Protein AF-A0A0V0GT18-F1 (afdb_monomer_lite)

pLDDT: mean 72.13, std 13.85, range [41.78, 90.25]

Sequence (151 aa):
MDDEFSKLLERISRPFCPELRQVYLNALLGLNSSRSKTTMNAKYMLDFVSTLQDDLRLRCDNRIRWLQRGLSYLCRFLRDIESYPVSHRQLISLRLNMEDLAIGSANVIFSSGEEMYKTTEIDHELFHLQLKFNYVKVEVDLIRLQNIQGT

Foldseek 3Di:
DDPVVVVVCVLLVPLDDPVLSVLVVVQVVVVVVDVDPAFGQLVSLLVLLVVLLVLCVVQPVPPQVVLNVLSVVSNVCSVCVVVFPDDPVLSRVLSVLSVVLSSLSSNLSRVVRPDDDCPPVSVVSSVVSVVSSVVSVVSSVVSVVCVVVVD

Secondary structure (DSSP, 8-state):
--HHHHHHHHHHSSS--HHHHHHHHHHHHHHHTS-S-----HHHHHHHHHHHHHHHHHH-SSTTHHHHHHHHHHHHHHHHGGGS---HHHHHHHHHHHHHHHHHHHHHHHHHHH-SS-HHHHHHHHHHHHHHHHHHHHHHHHHHHHHHH--

Radius of gyration: 16.0 Å; chains: 1; bounding box: 48×31×39 Å

Organism: Solanum chacoense (NCBI:txid4108)

Structure (mmCIF, N/CA/C/O backbone):
data_AF-A0A0V0GT18-F1
#
_entry.id   AF-A0A0V0GT18-F1
#
loop_
_atom_site.group_PDB
_atom_site.id
_atom_site.type_symbol
_atom_site.label_atom_id
_atom_site.label_alt_id
_atom_site.label_comp_id
_atom_site.label_asym_id
_atom_site.label_entity_id
_atom_site.label_seq_id
_atom_site.pdbx_PDB_ins_code
_atom_site.Cartn_x
_atom_site.Cartn_y
_atom_site.Cartn_z
_atom_site.occupancy
_atom_site.B_iso_or_equiv
_atom_site.auth_seq_id
_atom_site.auth_comp_id
_atom_site.auth_asym_id
_atom_site.auth_atom_id
_atom_site.pdbx_PDB_model_num
ATOM 1 N N . MET A 1 1 ? 26.956 13.486 9.936 1.00 48.66 1 MET A N 1
ATOM 2 C CA . MET A 1 1 ? 25.810 13.014 9.136 1.00 48.66 1 MET A CA 1
ATOM 3 C C . MET A 1 1 ? 25.331 11.753 9.833 1.00 48.66 1 MET A C 1
ATOM 5 O O . MET A 1 1 ? 26.167 10.882 10.038 1.00 48.66 1 MET A O 1
ATOM 9 N N . ASP A 1 2 ? 24.096 11.730 10.339 1.00 58.25 2 ASP A N 1
ATOM 10 C CA . ASP A 1 2 ? 23.587 10.622 11.164 1.00 58.25 2 ASP A CA 1
ATOM 11 C C . ASP A 1 2 ? 23.651 9.290 10.405 1.00 58.25 2 ASP A C 1
ATOM 13 O O . ASP A 1 2 ? 23.239 9.215 9.249 1.00 58.25 2 ASP A O 1
ATOM 17 N N . ASP A 1 3 ? 24.134 8.235 11.063 1.00 62.78 3 ASP A N 1
ATOM 18 C CA . ASP A 1 3 ? 24.190 6.861 10.532 1.00 62.78 3 ASP A CA 1
ATOM 19 C C . ASP A 1 3 ? 22.811 6.382 10.020 1.00 62.78 3 ASP A C 1
ATOM 21 O O . ASP A 1 3 ? 22.699 5.667 9.025 1.00 62.78 3 ASP A O 1
ATOM 25 N N . GLU A 1 4 ? 21.736 6.865 10.647 1.00 51.53 4 GLU A N 1
ATOM 26 C CA . GLU A 1 4 ? 20.346 6.603 10.264 1.00 51.53 4 GLU A CA 1
ATOM 27 C C . GLU A 1 4 ? 19.955 7.309 8.950 1.00 51.53 4 GLU A C 1
ATOM 29 O O . GLU A 1 4 ? 19.273 6.722 8.111 1.00 51.53 4 GLU A O 1
ATOM 34 N N . PHE A 1 5 ? 20.462 8.524 8.711 1.00 50.91 5 PHE A N 1
ATOM 35 C CA . PHE A 1 5 ? 20.264 9.260 7.459 1.00 50.91 5 PHE A CA 1
ATOM 36 C C . PHE A 1 5 ? 21.068 8.647 6.308 1.00 50.91 5 PHE A C 1
ATOM 38 O O . PHE A 1 5 ? 20.575 8.567 5.188 1.00 50.91 5 PHE A O 1
ATOM 45 N N . SER A 1 6 ? 22.272 8.142 6.580 1.00 54.84 6 SER A N 1
ATOM 46 C CA . SER A 1 6 ? 23.072 7.413 5.590 1.00 54.84 6 SER A CA 1
ATOM 47 C C . SER A 1 6 ? 22.402 6.101 5.170 1.00 54.84 6 SER A C 1
ATOM 49 O O . SER A 1 6 ? 22.293 5.836 3.977 1.00 54.84 6 SER A O 1
ATOM 51 N N . LYS A 1 7 ? 21.860 5.325 6.119 1.00 58.84 7 LYS A N 1
ATOM 52 C CA . LYS A 1 7 ? 21.078 4.105 5.832 1.00 58.84 7 LYS A CA 1
ATOM 53 C C . LYS A 1 7 ? 19.788 4.400 5.068 1.00 58.84 7 LYS A C 1
ATOM 55 O O . LYS A 1 7 ? 19.394 3.632 4.192 1.00 58.84 7 LYS A O 1
ATOM 60 N N . LEU A 1 8 ? 19.133 5.518 5.383 1.00 55.28 8 LEU A N 1
ATOM 61 C CA . LEU A 1 8 ? 17.969 6.016 4.651 1.00 55.28 8 LEU A CA 1
ATOM 62 C C . LEU A 1 8 ? 18.340 6.361 3.208 1.00 55.28 8 LEU A C 1
ATOM 64 O O . LEU A 1 8 ? 17.685 5.894 2.281 1.00 55.28 8 LEU A O 1
ATOM 68 N N . LEU A 1 9 ? 19.413 7.133 3.021 1.00 55.09 9 LEU A N 1
ATOM 69 C CA . LEU A 1 9 ? 19.940 7.484 1.709 1.00 55.09 9 LEU A CA 1
ATOM 70 C C . LEU A 1 9 ? 20.311 6.232 0.917 1.00 55.09 9 LEU A C 1
ATOM 72 O O . LEU A 1 9 ? 19.944 6.130 -0.247 1.00 55.09 9 LEU A O 1
ATOM 76 N N . GLU A 1 10 ? 20.957 5.247 1.528 1.00 60.50 10 GLU A N 1
ATOM 77 C CA . GLU A 1 10 ? 21.311 3.983 0.880 1.00 60.50 10 GLU A CA 1
ATOM 78 C C . GLU A 1 10 ? 20.064 3.196 0.430 1.00 60.50 10 GLU A C 1
ATOM 80 O O . GLU A 1 10 ? 20.008 2.727 -0.708 1.00 60.50 10 GLU A O 1
ATOM 85 N N . ARG A 1 11 ? 19.004 3.171 1.256 1.00 54.44 11 ARG A N 1
ATOM 86 C CA . ARG A 1 11 ? 17.689 2.581 0.927 1.00 54.44 11 ARG A CA 1
ATOM 87 C C . ARG A 1 11 ? 16.995 3.233 -0.277 1.00 54.44 11 ARG A C 1
ATOM 89 O O . ARG A 1 11 ? 16.212 2.567 -0.947 1.00 54.44 11 ARG A O 1
ATOM 96 N N . ILE A 1 12 ? 17.259 4.512 -0.554 1.00 52.47 12 ILE A N 1
ATOM 97 C CA . ILE A 1 12 ? 16.552 5.312 -1.580 1.00 52.47 12 ILE A CA 1
ATOM 98 C C . ILE A 1 12 ? 17.439 5.732 -2.757 1.00 52.47 12 ILE A C 1
ATOM 100 O O . ILE A 1 12 ? 16.958 6.325 -3.725 1.00 52.47 12 ILE A O 1
ATOM 104 N N . SER A 1 13 ? 18.73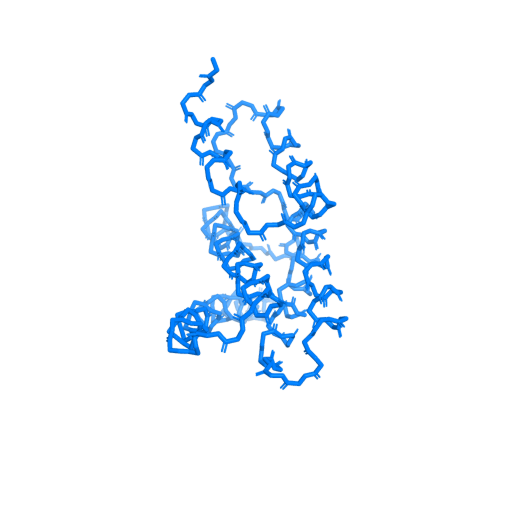8 5.442 -2.688 1.00 54.75 13 SER A N 1
ATOM 105 C CA . SER A 1 13 ? 19.729 5.868 -3.683 1.00 54.75 13 SER A CA 1
ATOM 106 C C . SER A 1 13 ? 19.630 5.112 -5.003 1.00 54.75 13 SER A C 1
ATOM 108 O O . SER A 1 13 ? 20.275 5.512 -5.973 1.00 54.75 13 SER A O 1
ATOM 110 N N . ARG A 1 14 ? 18.830 4.045 -5.077 1.00 53.91 14 ARG A N 1
ATOM 111 C CA . ARG A 1 14 ? 18.700 3.214 -6.281 1.00 53.91 14 ARG A CA 1
ATOM 112 C C . ARG A 1 14 ? 17.287 3.003 -6.845 1.00 53.91 14 ARG A C 1
ATOM 114 O O . ARG A 1 14 ? 17.232 2.779 -8.043 1.00 53.91 14 ARG A O 1
ATOM 121 N N . PRO A 1 15 ? 16.164 3.131 -6.113 1.00 50.59 15 PRO A N 1
ATOM 122 C CA . PRO A 1 15 ? 14.875 2.736 -6.677 1.00 50.59 15 PRO A CA 1
ATOM 123 C C . PRO A 1 15 ? 13.973 3.890 -7.124 1.00 50.59 15 PRO A C 1
ATOM 125 O O . PRO A 1 15 ? 12.799 3.648 -7.318 1.00 50.59 15 PRO A O 1
ATOM 128 N N . PHE A 1 16 ? 14.442 5.132 -7.266 1.00 54.34 16 PHE A N 1
ATOM 129 C CA . PHE A 1 16 ? 13.555 6.254 -7.608 1.00 54.34 16 PHE A CA 1
ATOM 130 C C . PHE A 1 16 ? 14.167 7.172 -8.666 1.00 54.34 16 PHE A C 1
ATOM 132 O O . PHE A 1 16 ? 15.342 7.537 -8.545 1.00 54.34 16 PHE A O 1
ATOM 139 N N . CYS A 1 17 ? 13.355 7.624 -9.633 1.00 57.56 17 CYS A N 1
ATOM 140 C CA . CYS A 1 17 ? 13.702 8.801 -10.434 1.00 57.56 17 CYS A CA 1
ATOM 141 C C . CYS A 1 17 ? 13.805 10.039 -9.520 1.00 57.56 17 CYS A C 1
ATOM 143 O O . CYS A 1 17 ? 13.211 10.032 -8.437 1.00 57.56 17 CYS A O 1
ATOM 145 N N . PRO A 1 18 ? 14.560 11.085 -9.896 1.00 60.47 18 PRO A N 1
ATOM 146 C CA . PRO A 1 18 ? 14.813 12.237 -9.029 1.00 60.47 18 PRO A CA 1
ATOM 147 C C . PRO A 1 18 ? 13.542 12.845 -8.420 1.00 60.47 18 PRO A C 1
ATOM 149 O O . PRO A 1 18 ? 13.537 13.201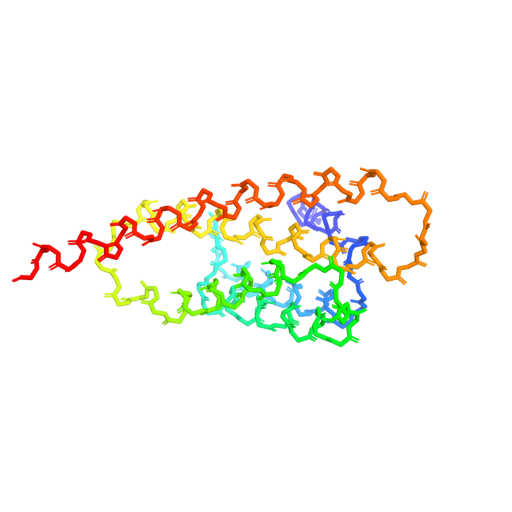 -7.245 1.00 60.47 18 PRO A O 1
ATOM 152 N N . GLU A 1 19 ? 12.445 12.877 -9.177 1.00 59.94 19 GLU A N 1
ATOM 153 C CA . GLU A 1 19 ? 11.149 13.408 -8.757 1.00 59.94 19 GLU A CA 1
ATOM 154 C C . GLU A 1 19 ? 10.494 12.535 -7.678 1.00 59.94 19 GLU A C 1
ATOM 156 O O . GLU A 1 19 ? 10.119 13.052 -6.626 1.00 59.94 19 GLU A O 1
ATOM 161 N N . LEU A 1 20 ? 10.419 11.209 -7.864 1.00 58.62 20 LEU A N 1
ATOM 162 C CA . LEU A 1 20 ? 9.895 10.309 -6.826 1.00 58.62 20 LEU A CA 1
ATOM 163 C C . LEU A 1 20 ? 10.836 10.177 -5.637 1.00 58.62 20 LEU A C 1
ATOM 165 O O . LEU A 1 20 ? 10.370 10.035 -4.508 1.00 58.62 20 LEU A O 1
ATOM 169 N N . ARG A 1 21 ? 12.149 10.273 -5.863 1.00 64.56 21 ARG A N 1
ATOM 170 C CA . ARG A 1 21 ? 13.133 10.320 -4.784 1.00 64.56 21 ARG A CA 1
ATOM 171 C C . ARG A 1 21 ? 12.870 11.542 -3.929 1.00 64.56 21 ARG A C 1
ATOM 173 O O . ARG A 1 21 ? 12.914 11.427 -2.714 1.00 64.56 21 ARG A O 1
ATOM 180 N N . GLN A 1 22 ? 12.568 12.680 -4.552 1.00 63.16 22 GLN A 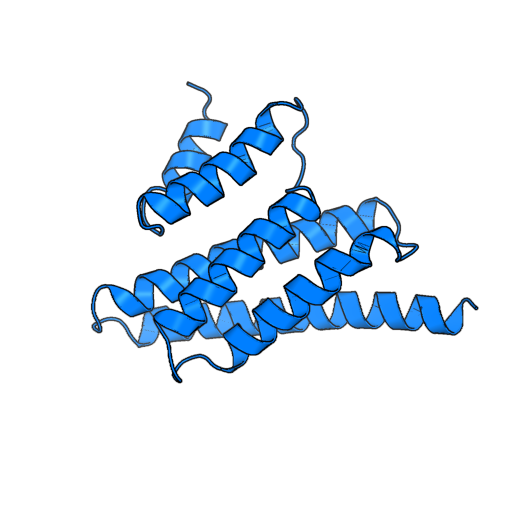N 1
ATOM 181 C CA . GLN A 1 22 ? 12.236 13.910 -3.852 1.00 63.16 22 GLN A CA 1
ATOM 182 C C . GLN A 1 22 ? 10.891 13.805 -3.128 1.00 63.16 22 GLN A C 1
ATOM 184 O O . GLN A 1 22 ? 10.805 14.240 -1.988 1.00 63.16 22 GLN A O 1
ATOM 189 N N . VAL A 1 23 ? 9.863 13.186 -3.721 1.00 62.31 23 VAL A N 1
ATOM 190 C CA . VAL A 1 23 ? 8.572 12.939 -3.046 1.00 62.31 23 VAL A CA 1
ATOM 191 C C . VAL A 1 23 ? 8.754 12.025 -1.832 1.00 62.31 23 VAL A C 1
ATOM 193 O O . VAL A 1 23 ? 8.271 12.341 -0.747 1.00 62.31 23 VAL A O 1
ATOM 196 N N . TYR A 1 24 ? 9.513 10.940 -1.980 1.00 61.81 24 TYR A N 1
ATOM 197 C CA . TYR A 1 24 ? 9.814 10.008 -0.898 1.00 61.81 24 TYR A CA 1
ATOM 198 C C . TYR A 1 24 ? 10.709 10.645 0.177 1.00 61.81 24 TYR A C 1
ATOM 200 O O . TYR A 1 24 ? 10.430 10.521 1.367 1.00 61.81 24 TYR A O 1
ATOM 208 N N . LEU A 1 25 ? 11.731 11.411 -0.220 1.00 64.31 25 LEU A N 1
ATOM 209 C CA . LEU A 1 25 ? 12.553 12.222 0.685 1.00 64.31 25 LEU A CA 1
ATOM 210 C C . LEU A 1 25 ? 11.716 13.256 1.426 1.00 64.31 25 LEU A C 1
ATOM 212 O O . LEU A 1 25 ? 11.921 13.429 2.616 1.00 64.31 25 LEU A O 1
ATOM 216 N N . ASN A 1 26 ? 10.774 13.928 0.771 1.00 63.38 26 ASN A N 1
ATOM 217 C CA . ASN A 1 26 ? 9.903 14.909 1.412 1.00 63.38 26 ASN A CA 1
ATOM 218 C C . ASN A 1 26 ? 8.946 14.232 2.405 1.00 63.38 26 ASN A C 1
ATOM 220 O O . ASN A 1 26 ? 8.768 14.735 3.514 1.00 63.38 26 ASN A O 1
ATOM 224 N N . ALA A 1 27 ? 8.394 13.067 2.048 1.00 57.94 27 ALA A N 1
ATOM 225 C CA . ALA A 1 27 ? 7.573 12.252 2.941 1.00 57.94 27 ALA A CA 1
ATOM 226 C C . ALA A 1 27 ? 8.370 11.762 4.166 1.00 57.94 27 ALA A C 1
ATOM 228 O O . ALA A 1 27 ? 7.841 11.765 5.275 1.00 57.94 27 ALA A O 1
ATOM 229 N N . LEU A 1 28 ? 9.651 11.414 3.991 1.00 53.84 28 LEU A N 1
ATOM 230 C CA . LEU A 1 28 ? 10.564 10.994 5.062 1.00 53.84 28 LEU A CA 1
ATOM 231 C C . LEU A 1 28 ? 11.116 12.153 5.906 1.00 53.84 28 LEU A C 1
ATOM 233 O O . LEU A 1 28 ? 11.212 12.050 7.124 1.00 53.84 28 LEU A O 1
ATOM 237 N N . LEU A 1 29 ? 11.484 13.278 5.295 1.00 55.19 29 LEU A N 1
ATOM 238 C CA . LEU A 1 29 ? 11.995 14.466 5.987 1.00 55.19 29 LEU A CA 1
ATOM 239 C C . LEU A 1 29 ? 10.889 15.156 6.791 1.00 55.19 29 LEU A C 1
ATOM 241 O O . LEU A 1 29 ? 11.162 15.688 7.867 1.00 55.19 29 LEU A O 1
ATOM 245 N N . GLY A 1 30 ? 9.634 15.060 6.335 1.00 50.44 30 GLY A N 1
ATOM 246 C CA . GLY A 1 30 ? 8.461 15.399 7.138 1.00 50.44 30 GLY A CA 1
ATOM 247 C C . GLY A 1 30 ? 8.401 14.633 8.469 1.00 50.44 30 GLY A C 1
ATOM 248 O O . GLY A 1 30 ? 7.925 15.191 9.458 1.00 50.44 30 GLY A O 1
ATOM 249 N N . LEU A 1 31 ? 8.950 13.409 8.533 1.00 47.03 31 LEU A N 1
ATOM 250 C CA . LEU A 1 31 ? 9.022 12.578 9.747 1.00 47.03 31 LEU A CA 1
ATOM 251 C C . LEU A 1 31 ? 10.148 12.999 10.697 1.00 47.03 31 LEU A C 1
ATOM 253 O O . LEU A 1 31 ? 9.933 13.039 11.907 1.00 47.03 31 LEU A O 1
ATOM 257 N N . ASN A 1 32 ? 11.312 13.391 10.168 1.00 41.78 32 ASN A N 1
ATOM 258 C CA . ASN A 1 32 ? 12.491 13.751 10.973 1.00 41.78 32 ASN A CA 1
ATOM 259 C C . ASN A 1 32 ? 12.381 15.104 11.704 1.00 41.78 32 ASN A C 1
ATOM 261 O O . ASN A 1 32 ? 13.224 15.416 12.545 1.00 41.78 32 ASN A O 1
ATOM 265 N N . SER A 1 33 ? 11.342 15.905 11.436 1.00 42.72 33 SER A N 1
ATOM 266 C CA . SER A 1 33 ? 11.033 17.098 12.245 1.00 42.72 33 SER A CA 1
ATOM 267 C C . SER A 1 33 ? 10.472 16.752 13.633 1.00 42.72 33 SER A C 1
ATOM 269 O O . SER A 1 33 ? 10.563 17.558 14.560 1.00 42.72 33 SER A O 1
ATOM 271 N N . SER A 1 34 ? 9.949 15.533 13.807 1.00 43.12 34 SER A N 1
ATOM 272 C CA . SER A 1 34 ? 9.549 14.991 15.101 1.00 43.12 34 SER A CA 1
ATOM 273 C C . SER A 1 34 ? 10.591 13.962 15.522 1.00 43.12 34 SER A C 1
ATOM 275 O O . SER A 1 34 ? 10.797 12.962 14.850 1.00 43.12 34 SER A O 1
ATOM 277 N N . ARG A 1 35 ? 11.299 14.222 16.618 1.00 45.22 35 ARG A N 1
ATOM 278 C CA . ARG A 1 35 ? 12.464 13.470 17.126 1.00 45.22 35 ARG A CA 1
ATOM 279 C C . ARG A 1 35 ? 12.130 12.064 17.663 1.00 45.22 35 ARG A C 1
ATOM 281 O O . ARG A 1 35 ? 12.701 11.605 18.647 1.00 45.22 35 ARG A O 1
ATOM 288 N N . SER A 1 36 ? 11.154 11.412 17.058 1.00 43.47 36 SER A N 1
ATOM 289 C CA . SER A 1 36 ? 10.597 10.134 17.439 1.00 43.47 36 SER A CA 1
ATOM 290 C C . SER A 1 36 ? 10.870 9.155 16.305 1.00 43.47 36 SER A C 1
ATOM 292 O O . SER A 1 36 ? 10.654 9.447 15.131 1.00 43.47 36 SER A O 1
ATOM 294 N N . LYS A 1 37 ? 11.366 7.978 16.668 1.00 56.72 37 LYS A N 1
ATOM 295 C CA . LYS A 1 37 ? 11.544 6.837 15.777 1.00 56.72 37 LYS A CA 1
ATOM 296 C C . LYS A 1 37 ? 10.147 6.329 15.397 1.00 56.72 37 LYS A C 1
ATOM 298 O O . LYS A 1 37 ? 9.623 5.423 16.036 1.00 56.72 37 LYS A O 1
ATOM 303 N N . THR A 1 38 ? 9.484 6.998 14.457 1.00 52.41 38 THR A N 1
ATOM 304 C CA . THR A 1 38 ? 8.049 6.814 14.194 1.00 52.41 38 THR A CA 1
ATOM 305 C C . THR A 1 38 ? 7.782 6.599 12.719 1.00 52.41 38 THR A C 1
ATOM 307 O O . THR A 1 38 ? 8.162 7.407 11.880 1.00 52.41 38 THR A O 1
ATOM 310 N N . THR A 1 39 ? 7.097 5.494 12.453 1.00 55.81 39 THR A N 1
ATOM 311 C CA . THR A 1 39 ? 6.395 5.153 11.217 1.00 55.81 39 THR A CA 1
ATOM 312 C C . THR A 1 39 ? 5.821 6.347 10.477 1.00 55.81 39 THR A C 1
ATOM 314 O O . THR A 1 39 ? 5.290 7.273 11.100 1.00 55.81 39 THR A O 1
ATOM 317 N N . MET A 1 40 ? 5.830 6.272 9.145 1.00 65.88 40 MET A N 1
ATOM 318 C CA . MET A 1 40 ? 5.250 7.314 8.305 1.00 65.88 40 MET A CA 1
ATOM 319 C C . MET A 1 40 ? 3.791 7.614 8.705 1.00 65.88 40 MET A C 1
ATOM 321 O O . MET A 1 40 ? 2.969 6.709 8.890 1.00 65.88 40 MET A O 1
ATOM 325 N N . ASN A 1 41 ? 3.459 8.900 8.880 1.00 75.25 41 ASN A N 1
ATOM 326 C CA . ASN A 1 41 ? 2.085 9.327 9.157 1.00 75.25 41 ASN A CA 1
ATOM 327 C C . ASN A 1 41 ? 1.162 8.854 8.019 1.00 75.25 41 ASN A C 1
ATOM 329 O O . ASN A 1 41 ? 1.550 8.887 6.853 1.00 75.25 41 ASN A O 1
ATOM 333 N N . ALA A 1 42 ? -0.068 8.456 8.351 1.00 75.06 42 ALA A N 1
ATOM 334 C CA . ALA A 1 42 ? -1.041 7.954 7.384 1.00 75.06 42 ALA A CA 1
ATOM 335 C C . ALA A 1 42 ? -1.275 8.892 6.188 1.00 75.06 42 ALA A C 1
ATOM 337 O O . ALA A 1 42 ? -1.414 8.408 5.069 1.00 75.06 42 ALA A O 1
ATOM 338 N N . LYS A 1 43 ? -1.262 10.213 6.403 1.00 79.69 43 LYS A N 1
ATOM 339 C CA . LYS A 1 43 ? -1.395 11.213 5.338 1.00 79.69 43 LYS A CA 1
ATOM 340 C C . LYS A 1 43 ? -0.221 11.164 4.358 1.00 79.69 43 LYS A C 1
ATOM 342 O O . LYS A 1 43 ? -0.437 11.049 3.160 1.00 79.69 43 LYS A O 1
ATOM 347 N N . TYR A 1 44 ? 1.013 11.172 4.861 1.00 76.62 44 TYR A N 1
ATOM 348 C CA . TYR A 1 44 ? 2.201 11.076 4.004 1.00 76.62 44 TYR A CA 1
ATOM 349 C C . TYR A 1 44 ? 2.295 9.716 3.307 1.00 76.62 44 TYR A C 1
ATOM 351 O O . TYR A 1 44 ? 2.664 9.647 2.137 1.00 76.62 44 TYR A O 1
ATOM 359 N N . MET A 1 45 ? 1.892 8.644 3.993 1.00 81.50 45 MET A N 1
ATOM 360 C CA . MET A 1 45 ? 1.798 7.317 3.390 1.00 81.50 45 MET A CA 1
ATOM 361 C C . MET A 1 45 ? 0.774 7.292 2.256 1.00 81.50 45 MET A C 1
ATOM 363 O O . MET A 1 45 ? 1.026 6.713 1.204 1.00 81.50 45 MET A O 1
ATOM 367 N N . LEU A 1 46 ? -0.382 7.930 2.452 1.00 85.56 46 LEU A N 1
ATOM 368 C CA . LEU A 1 46 ? -1.409 8.044 1.426 1.00 85.56 46 LEU A CA 1
ATOM 369 C C . LEU A 1 46 ? -0.881 8.793 0.201 1.00 85.56 46 LEU A C 1
ATOM 371 O O . LEU A 1 46 ? -1.093 8.324 -0.918 1.00 85.56 46 LEU A O 1
ATOM 375 N N . ASP A 1 47 ? -0.191 9.915 0.401 1.00 81.88 47 ASP A N 1
ATOM 376 C CA . ASP A 1 47 ? 0.397 10.701 -0.688 1.00 81.88 47 ASP A CA 1
ATOM 377 C C . ASP A 1 47 ? 1.435 9.872 -1.465 1.00 81.88 47 ASP A C 1
ATOM 379 O O . ASP A 1 47 ? 1.412 9.824 -2.700 1.00 81.88 47 ASP A O 1
ATOM 383 N N . PHE A 1 48 ? 2.290 9.131 -0.751 1.00 81.19 48 PHE A N 1
ATOM 384 C CA . PHE A 1 48 ? 3.287 8.249 -1.356 1.00 81.19 48 PHE A CA 1
ATOM 385 C C . PHE A 1 48 ? 2.649 7.110 -2.165 1.00 81.19 48 PHE A C 1
ATOM 387 O O . PHE A 1 48 ? 2.957 6.940 -3.344 1.00 81.19 48 PHE A O 1
ATOM 394 N N . VAL A 1 49 ? 1.714 6.359 -1.574 1.00 85.25 49 VAL A N 1
ATOM 395 C CA . VAL A 1 49 ? 1.045 5.229 -2.244 1.00 85.25 49 VAL A CA 1
ATOM 396 C C . VAL A 1 49 ? 0.204 5.705 -3.434 1.00 85.25 49 VAL A C 1
ATOM 398 O O . VAL A 1 49 ? 0.157 5.019 -4.455 1.00 85.25 49 VAL A O 1
ATOM 401 N N . SER A 1 50 ? -0.412 6.889 -3.346 1.00 85.44 50 SER A N 1
ATOM 402 C CA . SER A 1 50 ? -1.156 7.482 -4.469 1.00 85.44 50 SER A CA 1
ATOM 403 C C . SER A 1 50 ? -0.221 7.824 -5.632 1.00 85.44 50 SER A C 1
ATOM 405 O O . SER A 1 50 ? -0.518 7.486 -6.774 1.00 85.44 50 SER A O 1
ATOM 407 N N . THR A 1 51 ? 0.953 8.388 -5.337 1.00 82.81 51 THR A N 1
ATOM 408 C CA . THR A 1 51 ? 1.978 8.673 -6.354 1.00 82.81 51 THR A CA 1
ATOM 409 C C . THR A 1 51 ? 2.458 7.387 -7.034 1.00 82.81 51 THR A C 1
ATOM 411 O O . THR A 1 51 ? 2.531 7.323 -8.258 1.00 82.81 51 THR A O 1
ATOM 414 N N . LEU A 1 52 ? 2.710 6.321 -6.262 1.00 82.56 52 LEU A N 1
ATOM 415 C CA . LEU A 1 52 ? 3.078 5.011 -6.818 1.00 82.56 52 LEU A CA 1
ATOM 416 C C . LEU A 1 52 ? 1.985 4.419 -7.709 1.00 82.56 52 LEU A C 1
ATOM 418 O O . LEU A 1 52 ? 2.286 3.764 -8.706 1.00 82.56 52 LEU A O 1
ATOM 422 N N . GLN A 1 53 ? 0.715 4.619 -7.349 1.00 84.44 53 GLN A N 1
ATOM 423 C CA . GLN A 1 53 ? -0.408 4.158 -8.156 1.00 84.44 53 GLN A CA 1
ATOM 424 C C . GLN A 1 53 ? -0.430 4.848 -9.525 1.00 84.44 53 GLN A C 1
ATOM 426 O O . GLN A 1 53 ? -0.652 4.171 -10.533 1.00 84.44 53 GLN A O 1
ATOM 431 N N . ASP A 1 54 ? -0.206 6.159 -9.566 1.00 82.12 54 ASP A N 1
ATOM 432 C CA . ASP A 1 54 ? -0.174 6.920 -10.814 1.00 82.12 54 ASP A CA 1
ATOM 433 C C . ASP A 1 54 ? 1.035 6.527 -11.677 1.00 82.12 54 ASP A C 1
ATOM 435 O O . ASP A 1 54 ? 0.878 6.257 -12.869 1.00 82.12 54 ASP A O 1
ATOM 439 N N . ASP A 1 55 ? 2.205 6.336 -11.067 1.00 75.62 55 ASP A N 1
ATOM 440 C CA . ASP A 1 55 ? 3.404 5.843 -11.754 1.00 75.62 55 ASP A CA 1
ATOM 441 C C . ASP A 1 55 ? 3.209 4.443 -12.352 1.00 75.62 55 ASP A C 1
ATOM 443 O O . ASP A 1 55 ? 3.548 4.191 -13.513 1.00 75.62 55 ASP A O 1
ATOM 447 N N . LEU A 1 56 ? 2.612 3.524 -11.588 1.00 77.81 56 LEU A N 1
ATOM 448 C CA . LEU A 1 56 ? 2.319 2.167 -12.047 1.00 77.81 56 LEU A CA 1
ATOM 449 C C . LEU A 1 56 ? 1.290 2.155 -13.188 1.00 77.81 56 LEU A C 1
ATOM 451 O O . LEU A 1 56 ? 1.378 1.301 -14.071 1.00 77.81 56 LEU A O 1
ATOM 455 N N . ARG A 1 57 ? 0.320 3.080 -13.191 1.00 77.12 57 ARG A N 1
ATOM 456 C CA . ARG A 1 57 ? -0.636 3.245 -14.302 1.00 77.12 57 ARG A CA 1
ATOM 457 C C . ARG A 1 57 ? 0.051 3.714 -15.579 1.00 77.12 57 ARG A C 1
ATOM 459 O O . ARG A 1 57 ? -0.265 3.201 -16.643 1.00 77.12 57 ARG A O 1
ATOM 466 N N . LEU A 1 58 ? 0.985 4.658 -15.472 1.00 72.38 58 LEU A N 1
ATOM 467 C CA . LEU A 1 58 ? 1.681 5.227 -16.627 1.00 72.38 58 LEU A CA 1
ATOM 468 C C . LEU A 1 58 ? 2.730 4.275 -17.220 1.00 72.38 58 LEU A C 1
ATOM 470 O O . LEU A 1 58 ? 2.922 4.253 -18.432 1.00 72.38 58 LEU A O 1
ATOM 474 N N . ARG A 1 59 ? 3.422 3.496 -16.376 1.00 66.88 59 ARG A N 1
ATOM 475 C CA . ARG A 1 59 ? 4.592 2.693 -16.784 1.00 66.88 59 ARG A CA 1
ATOM 476 C C . ARG A 1 59 ? 4.293 1.214 -17.042 1.00 66.88 59 ARG A C 1
ATOM 478 O O . ARG A 1 59 ? 5.021 0.565 -17.788 1.00 66.88 59 ARG A O 1
ATOM 485 N N . CYS A 1 60 ? 3.263 0.647 -16.412 1.00 63.56 60 CYS A N 1
ATOM 486 C CA . CYS A 1 60 ? 3.040 -0.802 -16.358 1.00 63.56 60 CYS A CA 1
ATOM 487 C C . CYS A 1 60 ? 1.599 -1.166 -16.719 1.00 63.56 60 CYS A C 1
ATOM 489 O O . CYS A 1 60 ? 0.821 -1.607 -15.874 1.00 63.56 60 CYS A O 1
ATOM 491 N N . ASP A 1 61 ? 1.255 -1.029 -17.999 1.00 55.25 61 ASP A N 1
ATOM 492 C CA . ASP A 1 61 ? -0.147 -1.046 -18.430 1.00 55.25 61 ASP A CA 1
ATOM 493 C C . ASP A 1 61 ? -0.870 -2.392 -18.196 1.00 55.25 61 ASP A C 1
ATOM 495 O O . ASP A 1 61 ? -2.087 -2.426 -18.080 1.00 55.25 61 ASP A O 1
ATOM 499 N N . ASN A 1 62 ? -0.166 -3.528 -18.047 1.00 59.22 62 ASN A N 1
ATOM 500 C CA . ASN A 1 62 ? -0.843 -4.821 -17.822 1.00 59.22 62 ASN A CA 1
ATOM 501 C C . ASN A 1 62 ? -0.074 -5.913 -17.062 1.00 59.22 62 ASN A C 1
ATOM 503 O O . ASN A 1 62 ? -0.675 -6.931 -16.717 1.00 59.22 62 ASN A O 1
ATOM 507 N N . ARG A 1 63 ? 1.224 -5.747 -16.776 1.00 62.81 63 ARG A N 1
ATOM 508 C CA . ARG A 1 63 ? 2.040 -6.853 -16.233 1.00 62.81 63 ARG A CA 1
ATOM 509 C C . ARG A 1 63 ? 1.741 -7.167 -14.764 1.00 62.81 63 ARG A C 1
ATOM 511 O O . ARG A 1 63 ? 1.905 -8.303 -14.341 1.00 62.81 63 ARG A O 1
ATOM 518 N N . ILE A 1 64 ? 1.269 -6.182 -13.992 1.00 75.12 64 ILE A N 1
ATOM 519 C CA . ILE A 1 64 ? 1.156 -6.294 -12.529 1.00 75.12 64 ILE A CA 1
ATOM 520 C C . ILE A 1 64 ? -0.194 -5.749 -12.029 1.00 75.12 64 ILE A C 1
ATOM 522 O O . ILE A 1 64 ? -0.281 -4.929 -11.116 1.00 75.12 64 ILE A O 1
ATOM 526 N N . ARG A 1 65 ? -1.297 -6.213 -12.637 1.00 80.62 65 ARG A N 1
ATOM 527 C CA . ARG A 1 65 ? -2.671 -5.784 -12.286 1.00 80.62 65 ARG A CA 1
ATOM 528 C C . ARG A 1 65 ? -3.013 -5.969 -10.807 1.00 80.62 65 ARG A C 1
ATOM 530 O O . ARG A 1 65 ? -3.786 -5.194 -10.244 1.00 80.62 65 ARG A O 1
ATOM 537 N N . TRP A 1 66 ? -2.475 -7.011 -10.176 1.00 84.62 66 TRP A N 1
ATOM 538 C CA . TRP A 1 66 ? -2.717 -7.263 -8.758 1.00 84.62 66 TRP A CA 1
ATOM 539 C C . TRP A 1 66 ? -2.102 -6.162 -7.883 1.00 84.62 66 TRP A C 1
ATOM 541 O O . TRP A 1 66 ? -2.740 -5.750 -6.918 1.00 84.62 66 TRP A O 1
ATOM 551 N N . LEU A 1 67 ? -0.939 -5.621 -8.264 1.00 84.94 67 LEU A N 1
ATOM 552 C CA . LEU A 1 67 ? -0.271 -4.542 -7.540 1.00 84.94 67 LEU A CA 1
ATOM 553 C C . LEU A 1 67 ? -1.044 -3.230 -7.677 1.00 84.94 67 LEU A C 1
ATOM 555 O O . LEU A 1 67 ? -1.267 -2.555 -6.680 1.00 84.94 67 LEU A O 1
ATOM 559 N N . GLN A 1 68 ? -1.571 -2.917 -8.868 1.00 84.88 68 GLN A N 1
ATOM 560 C CA . GLN A 1 68 ? -2.454 -1.754 -9.060 1.00 84.88 68 GLN A CA 1
ATOM 561 C C . GLN A 1 68 ? -3.690 -1.813 -8.153 1.00 84.88 68 GLN A C 1
ATOM 563 O O . GLN A 1 68 ? -4.041 -0.832 -7.491 1.00 84.88 68 GLN A O 1
ATOM 568 N N . ARG A 1 69 ? -4.350 -2.978 -8.101 1.00 86.19 69 ARG A N 1
ATOM 569 C CA . ARG A 1 69 ? -5.487 -3.213 -7.197 1.00 86.19 69 ARG A CA 1
ATOM 570 C C . ARG A 1 69 ? -5.062 -3.110 -5.738 1.00 86.19 69 ARG A C 1
ATOM 572 O O . ARG A 1 69 ? -5.805 -2.559 -4.929 1.00 86.19 69 ARG A O 1
ATOM 579 N N . GLY A 1 70 ? -3.873 -3.614 -5.427 1.00 87.75 70 GLY A N 1
ATOM 580 C CA . GLY A 1 70 ? -3.320 -3.584 -4.090 1.00 87.75 70 GLY A CA 1
ATOM 581 C C . GLY A 1 70 ? -3.064 -2.163 -3.589 1.00 87.75 70 GLY A C 1
ATOM 582 O O . GLY A 1 70 ? -3.604 -1.764 -2.558 1.00 87.75 70 GLY A O 1
ATOM 583 N N . LEU A 1 71 ? -2.338 -1.351 -4.356 1.00 88.25 71 LEU A N 1
ATOM 584 C CA . LEU A 1 71 ? -2.094 0.055 -4.021 1.00 88.25 71 LEU A CA 1
ATOM 585 C C . LEU A 1 71 ? -3.411 0.832 -3.885 1.00 88.25 71 LEU A C 1
ATOM 587 O O . LEU A 1 71 ? -3.587 1.581 -2.930 1.00 88.25 71 LEU A O 1
ATOM 591 N N . SER A 1 72 ? -4.394 0.572 -4.758 1.00 88.81 72 SER A N 1
ATOM 592 C CA . SER A 1 72 ? -5.724 1.184 -4.636 1.00 88.81 72 SER A CA 1
ATOM 593 C C . SER A 1 72 ? -6.431 0.830 -3.325 1.00 88.81 72 SER A C 1
ATOM 595 O O . SER A 1 72 ? -7.131 1.674 -2.761 1.00 88.81 72 SER A O 1
ATOM 597 N N . TYR A 1 73 ? -6.303 -0.415 -2.863 1.00 88.12 73 TYR A N 1
ATOM 598 C CA . TYR A 1 73 ? -6.876 -0.861 -1.595 1.00 88.12 73 TYR A CA 1
ATOM 599 C C . TYR A 1 73 ? -6.181 -0.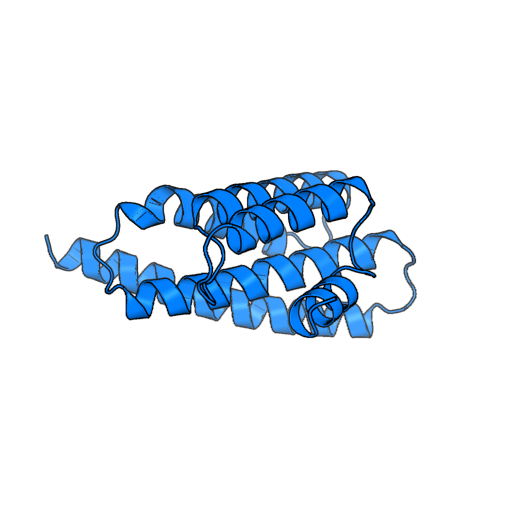175 -0.413 1.00 88.12 73 TYR A C 1
ATOM 601 O O . TYR A 1 73 ? -6.870 0.327 0.476 1.00 88.12 73 TYR A O 1
ATOM 609 N N . LEU A 1 74 ? -4.847 -0.073 -0.446 1.00 87.38 74 LEU A N 1
ATOM 610 C CA . LEU A 1 74 ? -4.070 0.636 0.573 1.00 87.38 74 LEU A CA 1
ATOM 611 C C . LEU A 1 74 ? -4.431 2.122 0.641 1.00 87.38 74 LEU A C 1
ATOM 613 O O . LEU A 1 74 ? -4.713 2.608 1.730 1.00 87.38 74 LEU A O 1
ATOM 617 N N . CYS A 1 75 ? -4.516 2.827 -0.493 1.00 88.56 75 CYS A N 1
ATOM 618 C CA . CYS A 1 75 ? -4.968 4.224 -0.535 1.00 88.56 75 CYS A CA 1
ATOM 619 C C . CYS A 1 75 ? -6.321 4.403 0.158 1.00 88.56 75 CYS A C 1
ATOM 621 O O . CYS A 1 75 ? -6.515 5.332 0.938 1.00 88.56 75 CYS A O 1
ATOM 623 N N . ARG A 1 76 ? -7.273 3.509 -0.126 1.00 88.12 76 ARG A N 1
ATOM 624 C CA . ARG A 1 76 ? -8.616 3.581 0.452 1.00 88.12 76 ARG A CA 1
ATOM 625 C C . ARG A 1 76 ? -8.573 3.366 1.961 1.00 88.12 76 ARG A C 1
ATOM 627 O O . ARG A 1 76 ? -9.151 4.145 2.700 1.00 88.12 76 ARG A O 1
ATOM 634 N N . PHE A 1 77 ? -7.828 2.361 2.414 1.00 85.31 77 PHE A N 1
ATOM 635 C CA . PHE A 1 77 ? -7.658 2.116 3.840 1.00 85.31 77 PHE A CA 1
ATOM 636 C C . PHE A 1 77 ? -6.969 3.280 4.564 1.00 85.31 77 PHE A C 1
ATOM 638 O O . PHE A 1 77 ? -7.435 3.690 5.618 1.00 85.31 77 PHE A O 1
ATOM 645 N N . LEU A 1 78 ? -5.896 3.838 3.998 1.00 86.12 78 LEU A N 1
ATOM 646 C CA . LEU A 1 78 ? -5.151 4.950 4.595 1.00 86.12 78 LEU A CA 1
ATOM 647 C C . LEU A 1 78 ? -5.992 6.227 4.719 1.00 86.12 78 LEU A C 1
ATOM 649 O O . LEU A 1 78 ? -5.788 6.977 5.668 1.00 86.12 78 LEU A O 1
ATOM 653 N N . ARG A 1 79 ? -6.951 6.459 3.811 1.00 86.94 79 ARG A N 1
ATOM 654 C CA . ARG A 1 79 ? -7.934 7.553 3.939 1.00 86.94 79 ARG A CA 1
ATOM 655 C C . ARG A 1 79 ? -8.865 7.358 5.127 1.00 86.94 79 ARG A C 1
ATOM 657 O O . ARG A 1 79 ? -9.179 8.318 5.818 1.00 86.94 79 ARG A O 1
ATOM 664 N N . ASP A 1 80 ? -9.273 6.118 5.359 1.00 84.31 80 ASP A N 1
ATOM 665 C CA . ASP A 1 80 ? -10.273 5.784 6.369 1.00 84.31 80 ASP A CA 1
ATOM 666 C C . ASP A 1 80 ? -9.630 5.439 7.727 1.00 84.31 80 ASP A C 1
ATOM 668 O O . ASP A 1 80 ? -10.338 5.230 8.708 1.00 84.31 80 ASP A O 1
ATOM 672 N N . ILE A 1 81 ? -8.296 5.370 7.821 1.00 81.31 81 ILE A N 1
ATOM 673 C CA . ILE A 1 81 ? -7.597 4.754 8.960 1.00 81.31 81 ILE A CA 1
ATOM 674 C C . ILE A 1 81 ? -7.874 5.435 10.304 1.00 81.31 81 ILE A C 1
ATOM 676 O O . ILE A 1 81 ? -7.920 4.767 11.332 1.00 81.31 81 ILE A O 1
ATOM 680 N N . GLU A 1 82 ? -8.077 6.753 10.295 1.00 77.44 82 GLU A N 1
ATOM 681 C CA . GLU A 1 82 ? -8.382 7.542 11.495 1.00 77.44 82 GLU A CA 1
ATOM 682 C C . GLU A 1 82 ? -9.807 7.300 12.012 1.00 77.44 82 GLU A C 1
ATOM 684 O O . GLU A 1 82 ? -10.096 7.592 13.169 1.00 77.44 82 GLU A O 1
ATOM 689 N N . SER A 1 83 ? -10.685 6.729 11.181 1.00 78.81 83 SER A N 1
ATOM 690 C CA . SER A 1 83 ? -12.057 6.376 11.561 1.00 78.81 83 SER A CA 1
ATOM 691 C C . SER A 1 83 ? -12.174 5.004 12.231 1.00 78.81 83 SER A C 1
ATOM 693 O O . SER A 1 83 ? -13.226 4.684 12.784 1.00 78.81 83 SER A O 1
ATOM 695 N N . TYR A 1 84 ? -11.116 4.185 12.205 1.00 74.81 84 TYR A N 1
ATOM 696 C CA . TYR A 1 84 ? -11.140 2.859 12.816 1.00 74.81 84 TYR A CA 1
ATOM 697 C C . TYR A 1 84 ? -10.701 2.917 14.289 1.00 74.81 84 TYR A C 1
ATOM 699 O O . TYR A 1 84 ? -9.595 3.383 14.575 1.00 74.81 84 TYR A O 1
ATOM 707 N N . PRO A 1 85 ? -11.503 2.393 15.237 1.00 71.94 85 PRO A N 1
ATOM 708 C CA . PRO A 1 85 ? -11.125 2.289 16.643 1.00 71.94 85 PRO A CA 1
ATOM 709 C C . PRO A 1 85 ? -10.132 1.133 16.855 1.00 71.94 85 PRO A C 1
ATOM 711 O O . PRO A 1 85 ? -10.456 0.085 17.405 1.00 71.94 85 PRO A O 1
ATOM 714 N N . VAL A 1 86 ? -8.892 1.320 16.400 1.00 76.94 86 VAL A N 1
ATOM 715 C CA . VAL A 1 86 ? -7.779 0.380 16.600 1.00 76.94 86 VAL A CA 1
ATOM 716 C C . VAL A 1 86 ? -6.864 0.831 17.728 1.00 76.94 86 VAL A C 1
ATOM 718 O O . VAL A 1 86 ? -6.633 2.025 17.927 1.00 76.94 86 VAL A O 1
ATOM 721 N N . SER A 1 87 ? -6.279 -0.124 18.457 1.00 80.25 87 SER A N 1
ATOM 722 C CA . SER A 1 87 ? -5.271 0.225 19.461 1.00 80.25 87 SER A CA 1
ATOM 723 C C . SER A 1 87 ? -4.060 0.892 18.801 1.00 80.25 87 SER A C 1
ATOM 725 O O . SER A 1 87 ? -3.645 0.529 17.697 1.00 80.25 87 SER A O 1
ATOM 727 N N . HIS A 1 88 ? -3.434 1.836 19.508 1.00 76.19 88 HIS A N 1
ATOM 728 C CA . HIS A 1 88 ? -2.264 2.560 19.003 1.00 76.19 88 HIS A CA 1
ATOM 729 C C . HIS A 1 88 ? -1.129 1.616 18.561 1.00 76.19 88 HIS A C 1
ATOM 731 O O . HIS A 1 88 ? -0.473 1.846 17.548 1.00 76.19 88 HIS A O 1
ATOM 737 N N . ARG A 1 89 ? -0.938 0.498 19.277 1.00 79.19 89 ARG A N 1
ATOM 738 C CA . ARG A 1 89 ? 0.071 -0.520 18.950 1.00 79.19 89 ARG A CA 1
ATOM 739 C C . ARG A 1 89 ? -0.241 -1.260 17.646 1.00 79.19 89 ARG A C 1
ATOM 741 O O . ARG A 1 89 ? 0.660 -1.435 16.830 1.00 79.19 89 ARG A O 1
ATOM 748 N N . GLN A 1 90 ? -1.492 -1.682 17.446 1.00 80.88 90 GLN A N 1
ATOM 749 C CA . GLN A 1 90 ? -1.920 -2.323 16.195 1.00 80.88 90 GLN A CA 1
ATOM 750 C C . GLN A 1 90 ? -1.791 -1.355 15.019 1.00 80.88 90 GLN A C 1
ATOM 752 O O . GLN A 1 90 ? -1.287 -1.734 13.967 1.00 80.88 90 GLN A O 1
ATOM 757 N N . LEU A 1 91 ? -2.157 -0.088 15.225 1.00 79.31 91 LEU A N 1
ATOM 758 C CA . LEU A 1 91 ? -2.034 0.958 14.217 1.00 79.31 91 LEU A CA 1
ATOM 759 C C . LEU A 1 91 ? -0.576 1.197 13.793 1.00 79.31 91 LEU A C 1
ATOM 761 O O . LEU A 1 91 ? -0.300 1.306 12.601 1.00 79.31 91 LEU A O 1
ATOM 765 N N . ILE A 1 92 ? 0.364 1.250 14.743 1.00 79.88 92 ILE A N 1
ATOM 766 C CA . ILE A 1 92 ? 1.800 1.377 14.440 1.00 79.88 92 ILE A CA 1
ATOM 767 C C . ILE A 1 92 ? 2.299 0.170 13.639 1.00 79.88 92 ILE A C 1
ATOM 769 O O . ILE A 1 92 ? 2.971 0.358 12.628 1.00 79.88 92 ILE A O 1
ATOM 773 N N . SER A 1 93 ? 1.963 -1.050 14.070 1.00 82.81 93 SER A N 1
ATOM 774 C CA . SER A 1 93 ? 2.383 -2.280 13.383 1.00 82.81 93 SER A CA 1
ATOM 775 C C . SER A 1 93 ? 1.854 -2.332 11.950 1.00 82.81 93 SER A C 1
ATOM 777 O O . SER A 1 93 ? 2.596 -2.620 11.016 1.00 82.81 93 SER A O 1
ATOM 779 N N . LEU A 1 94 ? 0.580 -1.987 11.764 1.00 84.00 94 LEU A N 1
ATOM 780 C CA . LEU A 1 94 ? -0.049 -1.961 10.452 1.00 84.00 94 LEU A CA 1
ATOM 781 C C . LEU A 1 94 ? 0.586 -0.904 9.540 1.00 84.00 94 LEU A C 1
ATOM 783 O O . LEU A 1 94 ? 0.846 -1.176 8.371 1.00 84.00 94 LEU A O 1
ATOM 787 N N . ARG A 1 95 ? 0.902 0.281 10.081 1.00 80.56 95 ARG A N 1
ATOM 788 C CA . ARG A 1 95 ? 1.614 1.335 9.342 1.00 80.56 95 ARG A CA 1
ATOM 789 C C . ARG A 1 95 ? 3.009 0.891 8.904 1.00 80.56 95 ARG A C 1
ATOM 791 O O . ARG A 1 95 ? 3.355 1.152 7.760 1.00 80.56 95 ARG A O 1
ATOM 798 N N . LEU A 1 96 ? 3.762 0.180 9.751 1.00 81.50 96 LEU A N 1
ATOM 799 C CA . LEU A 1 96 ? 5.066 -0.393 9.376 1.00 81.50 96 LEU A CA 1
ATOM 800 C C . LEU A 1 96 ? 4.927 -1.362 8.198 1.00 81.50 96 LEU A C 1
ATOM 802 O O . LEU A 1 96 ? 5.663 -1.264 7.222 1.00 81.50 96 LEU A O 1
ATOM 806 N N . ASN A 1 97 ? 3.950 -2.269 8.265 1.00 84.81 97 ASN A N 1
ATOM 807 C CA . ASN A 1 97 ? 3.723 -3.247 7.201 1.00 84.81 97 ASN A CA 1
ATOM 808 C C . ASN A 1 97 ? 3.314 -2.574 5.880 1.00 84.81 97 ASN A C 1
ATOM 810 O O . ASN A 1 97 ? 3.736 -2.999 4.804 1.00 84.81 97 ASN A O 1
ATOM 814 N N . MET A 1 98 ? 2.507 -1.512 5.952 1.00 84.06 98 MET A N 1
ATOM 815 C CA . MET A 1 98 ? 2.116 -0.711 4.787 1.00 84.06 98 MET A CA 1
ATOM 816 C C . MET A 1 98 ? 3.284 0.082 4.204 1.00 84.06 98 MET A C 1
ATOM 818 O O . MET A 1 98 ? 3.389 0.182 2.985 1.00 84.06 98 MET A O 1
ATOM 822 N N . GLU A 1 99 ? 4.162 0.606 5.057 1.00 81.44 99 GLU A N 1
ATOM 823 C CA . GLU A 1 99 ? 5.384 1.302 4.652 1.00 81.44 99 GLU A CA 1
ATOM 824 C C . GLU A 1 99 ? 6.300 0.369 3.864 1.00 81.44 99 GLU A C 1
ATOM 826 O O . GLU A 1 99 ? 6.651 0.655 2.720 1.00 81.44 99 GLU A O 1
ATOM 831 N N . ASP A 1 100 ? 6.595 -0.801 4.429 1.00 82.38 100 ASP A N 1
ATOM 832 C CA . ASP A 1 100 ? 7.400 -1.832 3.777 1.00 82.38 100 ASP A CA 1
ATOM 833 C C . ASP A 1 100 ? 6.793 -2.278 2.437 1.00 82.38 100 ASP A C 1
ATOM 835 O O . ASP A 1 100 ? 7.521 -2.493 1.463 1.00 82.38 100 ASP A O 1
ATOM 839 N N . LEU A 1 101 ? 5.462 -2.400 2.366 1.00 85.56 101 LEU A N 1
ATOM 840 C CA . LEU A 1 101 ? 4.750 -2.701 1.123 1.00 85.56 101 LEU A CA 1
ATOM 841 C C . LEU A 1 101 ? 4.904 -1.594 0.084 1.00 85.56 101 LEU A C 1
ATOM 843 O O . LEU A 1 101 ? 5.171 -1.895 -1.079 1.00 85.56 101 LEU A O 1
ATOM 847 N N . ALA A 1 102 ? 4.731 -0.332 0.474 1.00 82.94 102 ALA A N 1
ATOM 848 C CA . ALA A 1 102 ? 4.838 0.803 -0.434 1.00 82.94 102 ALA A CA 1
ATOM 849 C C . ALA A 1 102 ? 6.265 0.925 -0.992 1.00 82.94 102 ALA A C 1
ATOM 851 O O . ALA A 1 102 ? 6.447 1.069 -2.200 1.00 82.94 102 ALA A O 1
ATOM 852 N N . ILE A 1 103 ? 7.276 0.762 -0.134 1.00 78.81 103 ILE A N 1
ATOM 853 C CA . ILE A 1 103 ? 8.691 0.762 -0.527 1.00 78.81 103 ILE A CA 1
ATOM 854 C C . ILE A 1 103 ? 8.982 -0.370 -1.514 1.00 78.81 103 ILE A C 1
ATOM 856 O O . ILE A 1 103 ? 9.540 -0.131 -2.584 1.00 78.81 103 ILE A O 1
ATOM 860 N N . GLY A 1 104 ? 8.592 -1.605 -1.190 1.00 81.38 104 GLY A N 1
ATOM 861 C CA . GLY A 1 104 ? 8.860 -2.729 -2.085 1.00 81.38 104 GLY A CA 1
ATOM 862 C C . GLY A 1 104 ? 8.087 -2.624 -3.408 1.00 81.38 104 GLY A C 1
ATOM 863 O O . GLY A 1 104 ? 8.628 -2.947 -4.463 1.00 81.38 104 GLY A O 1
ATOM 864 N N . SER A 1 105 ? 6.865 -2.080 -3.381 1.00 82.81 105 SER A N 1
ATOM 865 C CA . SER A 1 105 ? 6.087 -1.790 -4.594 1.00 82.81 105 SER A CA 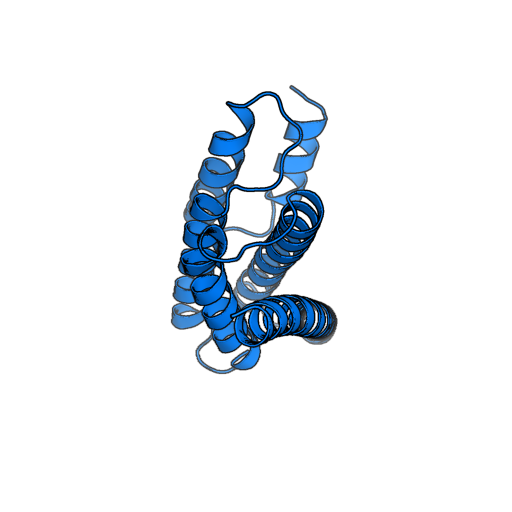1
ATOM 866 C C . SER A 1 105 ? 6.818 -0.806 -5.501 1.00 82.81 105 SER A C 1
ATOM 868 O O . SER A 1 105 ? 6.901 -1.041 -6.705 1.00 82.81 105 SER A O 1
ATOM 870 N N . ALA A 1 106 ? 7.389 0.258 -4.928 1.00 78.75 106 ALA A N 1
ATOM 871 C CA . ALA A 1 106 ? 8.220 1.193 -5.671 1.00 78.75 106 ALA A CA 1
ATOM 872 C C . ALA A 1 106 ? 9.399 0.469 -6.333 1.00 78.75 106 ALA A C 1
ATOM 874 O O . ALA A 1 106 ? 9.538 0.535 -7.552 1.00 78.75 106 ALA A O 1
ATOM 875 N N . ASN A 1 107 ? 10.177 -0.306 -5.569 1.00 75.56 107 ASN A N 1
ATOM 876 C CA . ASN A 1 107 ? 11.334 -1.039 -6.095 1.00 75.56 107 ASN A CA 1
ATOM 877 C C . ASN A 1 107 ? 10.983 -1.872 -7.335 1.00 75.56 107 ASN A C 1
ATOM 879 O O . ASN A 1 107 ? 11.711 -1.841 -8.328 1.00 75.56 107 ASN A O 1
ATOM 883 N N . VAL A 1 108 ? 9.853 -2.580 -7.301 1.00 76.50 108 VAL A N 1
ATOM 884 C CA . VAL A 1 108 ? 9.391 -3.399 -8.426 1.00 76.50 108 VAL A CA 1
ATOM 885 C C . VAL A 1 108 ? 8.933 -2.554 -9.614 1.00 76.50 108 VAL A C 1
ATOM 887 O O . VAL A 1 108 ? 9.307 -2.856 -10.747 1.00 76.50 108 VAL A O 1
ATOM 890 N N . ILE A 1 109 ? 8.164 -1.485 -9.378 1.00 75.12 109 ILE A N 1
ATOM 891 C CA . ILE A 1 109 ? 7.712 -0.565 -10.436 1.00 75.12 109 ILE A CA 1
ATOM 892 C C . ILE A 1 109 ? 8.917 0.015 -11.183 1.00 75.12 109 ILE A C 1
ATOM 894 O O . ILE A 1 109 ? 8.944 0.001 -12.412 1.00 75.12 109 ILE A O 1
ATOM 898 N N . PHE A 1 110 ? 9.944 0.459 -10.462 1.00 71.12 110 PHE A N 1
ATOM 899 C CA . PHE A 1 110 ? 11.134 1.042 -11.076 1.00 71.12 110 PHE A CA 1
ATOM 900 C C . PHE A 1 110 ? 12.017 0.002 -11.769 1.00 71.12 110 PHE A C 1
ATOM 902 O O . PHE A 1 110 ? 12.412 0.212 -12.915 1.00 71.12 110 PHE A O 1
ATOM 909 N N . SER A 1 111 ? 12.237 -1.157 -11.144 1.00 68.75 111 SER A N 1
ATOM 910 C CA . SER A 1 111 ? 13.022 -2.247 -11.750 1.00 68.75 111 SER A CA 1
ATOM 911 C C . SER A 1 111 ? 12.384 -2.787 -13.034 1.00 68.75 111 SER A C 1
ATOM 913 O O . SER A 1 111 ? 13.078 -3.265 -13.925 1.00 68.75 111 SER A O 1
ATOM 915 N N . SER A 1 112 ? 11.058 -2.688 -13.162 1.00 64.56 112 SER A N 1
ATOM 916 C CA . SER A 1 112 ? 10.337 -3.109 -14.367 1.00 64.56 112 SER A CA 1
ATOM 917 C C . SER A 1 112 ? 10.497 -2.162 -15.568 1.00 64.56 112 SER A C 1
ATOM 919 O O . SER A 1 112 ? 10.183 -2.562 -16.691 1.00 64.56 112 SER A O 1
ATOM 921 N N . GLY A 1 113 ? 10.978 -0.931 -15.344 1.00 60.25 113 GLY A N 1
ATOM 922 C CA . GLY A 1 113 ? 11.134 0.098 -16.373 1.00 60.25 113 GLY A CA 1
ATOM 923 C C . GLY A 1 113 ? 12.544 0.249 -16.951 1.00 60.25 113 GLY A C 1
ATOM 924 O O . GLY A 1 113 ? 12.653 0.747 -18.068 1.00 60.25 113 GLY A O 1
ATOM 925 N N . GLU A 1 114 ? 13.602 -0.154 -16.232 1.00 57.72 114 GLU A N 1
ATOM 926 C CA . GLU A 1 114 ? 14.983 0.172 -16.637 1.00 57.72 114 GLU A CA 1
ATOM 927 C C . GLU A 1 114 ? 15.645 -0.812 -17.606 1.00 57.72 114 GLU A C 1
ATOM 929 O O . GLU A 1 114 ? 16.318 -0.330 -18.501 1.00 57.72 114 GLU A O 1
ATOM 934 N N . GLU A 1 115 ? 15.462 -2.134 -17.522 1.00 51.34 115 GLU A N 1
ATOM 935 C CA . GLU A 1 115 ? 15.870 -3.069 -18.589 1.00 51.34 115 GLU A CA 1
ATOM 936 C C . GLU A 1 115 ? 15.509 -4.521 -18.232 1.00 51.34 115 GLU A C 1
ATOM 938 O O . GLU A 1 115 ? 15.679 -5.006 -17.114 1.00 51.34 115 GLU A O 1
ATOM 943 N N . MET A 1 116 ? 14.984 -5.233 -19.223 1.00 49.62 116 MET A N 1
ATOM 944 C CA . MET A 1 116 ? 14.209 -6.470 -19.115 1.00 49.62 116 MET A CA 1
ATOM 945 C C . MET A 1 116 ? 15.071 -7.747 -19.016 1.00 49.62 116 MET A C 1
ATOM 947 O O . MET A 1 116 ? 14.820 -8.702 -19.746 1.00 49.62 116 MET A O 1
ATOM 951 N N . TYR A 1 117 ? 16.080 -7.796 -18.136 1.00 46.31 117 TYR A N 1
ATOM 952 C CA . TYR A 1 117 ? 17.012 -8.945 -18.071 1.00 46.31 117 TYR A CA 1
ATOM 953 C C . TYR A 1 117 ? 17.020 -9.755 -16.772 1.00 46.31 117 TYR A C 1
ATOM 955 O O . TYR A 1 117 ? 17.783 -10.713 -16.660 1.00 46.31 117 TYR A O 1
ATOM 963 N N . LYS A 1 118 ? 16.133 -9.467 -15.815 1.00 53.78 118 LYS A N 1
ATOM 964 C CA . LYS A 1 118 ? 15.991 -10.299 -14.609 1.00 53.78 118 LYS A CA 1
ATOM 965 C C . LYS A 1 118 ? 14.537 -10.558 -14.233 1.00 53.78 118 LYS A C 1
ATOM 967 O O . LYS A 1 118 ? 14.078 -10.181 -13.159 1.00 53.78 118 LYS A O 1
ATOM 972 N N . THR A 1 119 ? 13.813 -11.225 -15.128 1.00 63.06 119 THR A N 1
ATOM 973 C CA . THR A 1 119 ? 12.427 -11.652 -14.880 1.00 63.06 119 THR A CA 1
ATOM 974 C C . THR A 1 119 ? 12.314 -12.456 -13.583 1.00 63.06 119 THR A C 1
ATOM 976 O O . THR A 1 119 ? 11.448 -12.167 -12.775 1.00 63.06 119 THR A O 1
ATOM 979 N N . THR A 1 120 ? 13.260 -13.357 -13.301 1.00 66.81 120 THR A N 1
ATOM 980 C CA . THR A 1 120 ? 13.211 -14.231 -12.118 1.00 66.81 120 THR A CA 1
ATOM 981 C C . THR A 1 120 ? 13.379 -13.494 -10.784 1.00 66.81 120 THR A C 1
ATOM 983 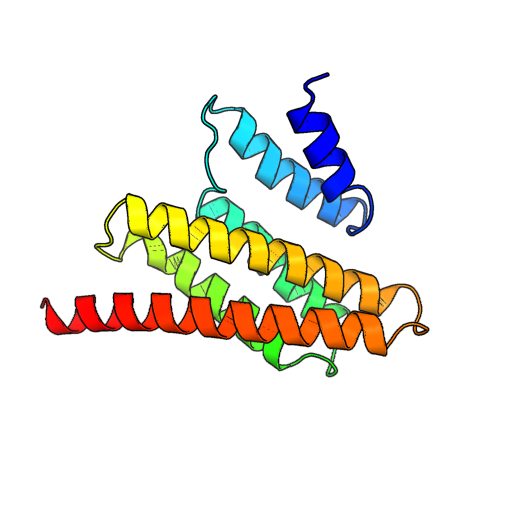O O . THR A 1 120 ? 12.717 -13.844 -9.811 1.00 66.81 120 THR A O 1
ATOM 986 N N . GLU A 1 121 ? 14.247 -12.475 -10.711 1.00 69.50 121 GLU A N 1
ATOM 987 C CA . GLU A 1 121 ? 14.412 -11.676 -9.481 1.00 69.50 121 GLU A CA 1
ATOM 988 C C . GLU A 1 121 ? 13.175 -10.801 -9.236 1.00 69.50 121 GLU A C 1
ATOM 990 O O . GLU A 1 121 ? 12.666 -10.756 -8.119 1.00 69.50 121 GLU A O 1
ATOM 995 N N . ILE A 1 122 ? 12.635 -10.179 -10.291 1.00 74.06 122 ILE A N 1
ATOM 996 C CA . ILE A 1 122 ? 11.406 -9.379 -10.205 1.00 74.06 122 ILE A CA 1
ATOM 997 C C . ILE A 1 122 ? 10.201 -10.259 -9.843 1.00 74.06 122 ILE A C 1
ATOM 999 O O . ILE A 1 122 ? 9.387 -9.855 -9.017 1.00 74.06 122 ILE A O 1
ATOM 1003 N N . ASP A 1 123 ? 10.097 -11.466 -10.399 1.00 77.25 123 ASP A N 1
ATOM 1004 C CA . ASP A 1 123 ? 9.028 -12.420 -10.083 1.00 77.25 123 ASP A CA 1
ATOM 1005 C C . ASP A 1 123 ? 9.090 -12.874 -8.617 1.00 77.25 123 ASP A C 1
ATOM 1007 O O . ASP A 1 123 ? 8.056 -12.992 -7.955 1.00 77.25 123 ASP A O 1
ATOM 1011 N N . HIS A 1 124 ? 10.296 -13.074 -8.077 1.00 80.81 124 HIS A N 1
ATOM 1012 C CA . HIS A 1 124 ? 10.491 -13.398 -6.666 1.00 80.81 124 HIS A CA 1
ATOM 1013 C C . HIS A 1 124 ? 10.077 -12.230 -5.755 1.00 80.81 124 HIS A C 1
ATOM 1015 O O . HIS A 1 124 ? 9.330 -12.433 -4.798 1.00 80.81 124 HIS A O 1
ATOM 1021 N N . GLU A 1 125 ? 10.483 -10.998 -6.073 1.00 80.88 125 GLU A N 1
ATOM 1022 C CA . GLU A 1 125 ? 10.051 -9.796 -5.341 1.00 80.88 125 GLU A CA 1
ATOM 1023 C C . GLU A 1 125 ? 8.531 -9.589 -5.417 1.00 80.88 125 GLU A C 1
ATOM 1025 O O . GLU A 1 125 ? 7.880 -9.307 -4.408 1.00 80.88 125 GLU A O 1
ATOM 1030 N N . LEU A 1 126 ? 7.936 -9.800 -6.593 1.00 82.62 126 LEU A N 1
ATOM 1031 C CA . LEU A 1 126 ? 6.489 -9.756 -6.794 1.00 82.62 126 LEU A CA 1
ATOM 1032 C C . LEU A 1 126 ? 5.763 -10.791 -5.937 1.00 82.62 126 LEU A C 1
ATOM 1034 O O . LEU A 1 126 ? 4.749 -10.464 -5.321 1.00 82.62 126 LEU A O 1
ATOM 1038 N N . PHE A 1 127 ? 6.284 -12.015 -5.861 1.00 85.62 127 PHE A N 1
ATOM 1039 C CA . PHE A 1 127 ? 5.727 -13.063 -5.014 1.00 85.62 127 PHE A CA 1
ATOM 1040 C C . PHE A 1 127 ? 5.752 -12.665 -3.531 1.00 85.62 127 PHE A C 1
ATOM 1042 O O . PHE A 1 127 ? 4.722 -12.734 -2.854 1.00 85.62 127 PHE A O 1
ATOM 1049 N N . HIS A 1 128 ? 6.888 -12.170 -3.028 1.00 86.06 128 HIS A N 1
ATOM 1050 C CA . HIS A 1 128 ? 7.003 -11.703 -1.639 1.00 86.06 128 HIS A CA 1
ATOM 1051 C C . HIS A 1 128 ? 6.076 -10.532 -1.339 1.00 86.06 128 HIS A C 1
ATOM 1053 O O . HIS A 1 128 ? 5.406 -10.514 -0.302 1.00 86.06 128 HIS A O 1
ATOM 1059 N N . LEU A 1 129 ? 5.988 -9.570 -2.256 1.00 86.44 129 LEU A N 1
ATOM 1060 C CA . LEU A 1 129 ? 5.063 -8.451 -2.129 1.00 86.44 129 LEU A CA 1
ATOM 1061 C C . LEU A 1 129 ? 3.613 -8.916 -2.105 1.00 86.44 129 LEU A C 1
ATOM 1063 O O . LEU A 1 129 ? 2.835 -8.415 -1.299 1.00 86.44 129 LEU A O 1
ATOM 1067 N N . GLN A 1 130 ? 3.244 -9.892 -2.933 1.00 89.06 130 GLN A N 1
ATOM 1068 C CA . GLN A 1 130 ? 1.890 -10.430 -2.954 1.00 89.06 130 GLN A CA 1
ATOM 1069 C C . GLN A 1 130 ? 1.531 -11.108 -1.624 1.00 89.06 130 GLN A C 1
ATOM 1071 O O . GLN A 1 130 ? 0.426 -10.911 -1.113 1.00 89.06 130 GLN A O 1
ATOM 1076 N N . LEU A 1 131 ? 2.462 -11.855 -1.022 1.00 88.62 131 LEU A N 1
ATOM 1077 C CA . LEU A 1 131 ? 2.273 -12.452 0.304 1.00 88.62 131 LEU A CA 1
ATOM 1078 C C . LEU A 1 131 ? 2.087 -11.387 1.389 1.00 88.62 131 LEU A C 1
ATOM 1080 O O . LEU A 1 131 ? 1.119 -11.449 2.151 1.00 88.62 131 LEU A O 1
ATOM 1084 N N . LYS A 1 132 ? 2.966 -10.378 1.427 1.00 88.62 132 LYS A N 1
ATOM 1085 C CA . LYS A 1 132 ? 2.845 -9.246 2.360 1.00 88.62 132 LYS A CA 1
ATOM 1086 C C . LYS A 1 132 ? 1.525 -8.504 2.167 1.00 88.62 132 LYS A C 1
ATOM 1088 O O . LYS A 1 132 ? 0.879 -8.119 3.140 1.00 88.62 132 LYS A O 1
ATOM 1093 N N . PHE A 1 133 ? 1.098 -8.343 0.918 1.00 89.94 133 PHE A N 1
ATOM 1094 C CA . PHE A 1 133 ? -0.147 -7.670 0.590 1.00 89.94 133 PHE A CA 1
ATOM 1095 C C . PHE A 1 133 ? -1.348 -8.430 1.150 1.00 89.94 133 PHE A C 1
ATOM 1097 O O . PHE A 1 133 ? -2.224 -7.840 1.780 1.00 89.94 133 PHE A O 1
ATOM 1104 N N . ASN A 1 134 ? -1.373 -9.749 0.957 1.00 89.56 134 ASN A N 1
ATOM 1105 C CA . ASN A 1 134 ? -2.424 -10.608 1.491 1.00 89.56 134 ASN A CA 1
ATOM 1106 C C . ASN A 1 134 ? -2.476 -10.553 3.020 1.00 89.56 134 ASN A C 1
ATOM 1108 O O . ASN A 1 134 ? -3.567 -10.462 3.577 1.00 89.56 134 ASN A O 1
ATOM 1112 N N . TYR A 1 135 ? -1.320 -10.553 3.687 1.00 90.00 135 TYR A N 1
ATOM 1113 C CA . TYR A 1 135 ? -1.247 -10.402 5.139 1.00 90.00 135 TYR A CA 1
ATOM 1114 C C . TYR A 1 135 ? -1.875 -9.079 5.604 1.00 90.00 135 TYR A C 1
ATOM 1116 O O . TYR A 1 135 ? -2.803 -9.088 6.411 1.00 90.00 135 TYR A O 1
ATOM 1124 N N . VAL A 1 136 ? -1.444 -7.951 5.030 1.00 88.31 136 VAL A N 1
ATOM 1125 C CA . VAL A 1 136 ? -1.975 -6.625 5.388 1.00 88.31 136 VAL A CA 1
ATOM 1126 C C . VAL A 1 136 ? -3.466 -6.513 5.089 1.00 88.31 136 VAL A C 1
ATOM 1128 O O . VAL A 1 136 ? -4.215 -5.956 5.887 1.00 88.31 136 VAL A O 1
ATOM 1131 N N . LYS A 1 137 ? -3.925 -7.077 3.969 1.00 89.94 137 LYS A N 1
ATOM 1132 C CA . LYS A 1 137 ? -5.349 -7.126 3.638 1.00 89.94 137 LYS A CA 1
ATOM 1133 C C . LYS A 1 137 ? -6.150 -7.872 4.709 1.00 89.94 137 LYS A C 1
ATOM 1135 O O . LYS A 1 137 ? -7.188 -7.376 5.128 1.00 89.94 137 LYS A O 1
ATOM 1140 N N . VAL A 1 138 ? -5.670 -9.031 5.167 1.00 90.25 138 VAL A N 1
ATOM 1141 C CA . VAL A 1 138 ? -6.330 -9.792 6.239 1.00 90.25 138 VAL A CA 1
ATOM 1142 C C . VAL A 1 138 ? -6.363 -8.988 7.539 1.00 90.25 138 VAL A C 1
ATOM 1144 O O . VAL A 1 138 ? -7.418 -8.920 8.162 1.00 90.25 138 VAL A O 1
ATOM 1147 N N . GLU A 1 139 ? -5.263 -8.334 7.929 1.00 88.88 139 GLU A N 1
ATOM 1148 C CA . GLU A 1 139 ? -5.247 -7.470 9.121 1.00 88.88 139 GLU A CA 1
ATOM 1149 C C . GLU A 1 139 ? -6.284 -6.342 9.023 1.00 88.88 139 GLU A C 1
ATOM 1151 O O . GLU A 1 139 ? -7.056 -6.119 9.956 1.00 88.88 139 GLU A O 1
ATOM 1156 N N . VAL A 1 140 ? -6.344 -5.659 7.877 1.00 86.56 140 VAL A N 1
ATOM 1157 C CA . VAL A 1 140 ? -7.315 -4.587 7.625 1.00 86.56 140 VAL A CA 1
ATOM 1158 C C . VAL A 1 140 ? -8.752 -5.106 7.646 1.00 86.56 140 VAL A C 1
ATOM 1160 O O . VAL A 1 140 ? -9.624 -4.482 8.252 1.00 86.56 140 VAL A O 1
ATOM 1163 N N . ASP A 1 141 ? -9.022 -6.229 6.983 1.00 87.62 141 ASP A N 1
ATOM 1164 C CA . ASP A 1 141 ? -10.364 -6.802 6.907 1.00 87.62 141 ASP A CA 1
ATOM 1165 C C . ASP A 1 141 ? -10.834 -7.275 8.297 1.00 87.62 141 ASP A C 1
ATOM 1167 O O . ASP A 1 141 ? -11.992 -7.057 8.654 1.00 87.62 141 ASP A O 1
ATOM 1171 N N . LEU A 1 142 ? -9.937 -7.819 9.130 1.00 87.25 142 LEU A N 1
ATOM 1172 C CA . LEU A 1 142 ? -10.230 -8.160 10.528 1.00 87.25 142 LEU A CA 1
ATOM 1173 C C . LEU A 1 142 ? -10.583 -6.925 11.361 1.00 87.25 142 LEU A C 1
ATOM 1175 O O . LEU A 1 142 ? -11.576 -6.949 12.087 1.00 87.25 142 LEU A O 1
ATOM 1179 N N . ILE A 1 143 ? -9.819 -5.838 11.221 1.00 83.88 143 ILE A N 1
ATOM 1180 C CA . ILE A 1 143 ? -10.120 -4.558 11.877 1.00 83.88 143 ILE A CA 1
ATOM 1181 C C . ILE A 1 143 ? -11.512 -4.069 11.466 1.00 83.88 143 ILE A C 1
ATOM 1183 O O . ILE A 1 143 ? -12.326 -3.707 12.312 1.00 83.88 143 ILE A O 1
ATOM 1187 N N . ARG A 1 144 ? -11.823 -4.094 10.165 1.00 82.12 144 ARG A N 1
ATOM 1188 C CA . ARG A 1 144 ? -13.135 -3.679 9.649 1.00 82.12 144 ARG A CA 1
ATOM 1189 C C . ARG A 1 144 ? -14.274 -4.530 10.202 1.00 82.12 144 ARG A C 1
ATOM 1191 O O . ARG A 1 144 ? -15.299 -3.975 10.581 1.00 82.12 144 ARG A O 1
ATOM 1198 N N . LEU A 1 145 ? -14.099 -5.849 10.269 1.00 83.06 145 LEU A N 1
ATOM 1199 C CA . LEU A 1 145 ? -15.106 -6.766 10.809 1.00 83.06 145 LEU A CA 1
ATOM 1200 C C . LEU A 1 145 ? -15.364 -6.531 12.298 1.00 83.06 145 LEU A C 1
ATOM 1202 O O . LEU A 1 145 ? -16.523 -6.480 12.705 1.00 83.06 145 LEU A O 1
ATOM 1206 N N . GLN A 1 146 ? -14.310 -6.335 13.092 1.00 78.69 146 GLN A N 1
ATOM 1207 C CA . GLN A 1 146 ? -14.442 -5.997 14.512 1.00 78.69 146 GLN A CA 1
ATOM 1208 C C . GLN A 1 146 ? -15.255 -4.713 14.712 1.00 78.69 146 GLN A C 1
ATOM 1210 O O . GLN A 1 146 ? -16.069 -4.638 15.628 1.00 78.69 146 GLN A O 1
ATOM 1215 N N . ASN A 1 147 ? -15.104 -3.741 13.812 1.00 69.88 147 ASN A N 1
ATOM 1216 C CA . ASN A 1 147 ? -15.848 -2.485 13.879 1.00 69.88 147 ASN A CA 1
ATOM 1217 C C . ASN A 1 147 ? -17.331 -2.637 13.518 1.00 69.88 147 ASN A C 1
ATOM 1219 O O . ASN A 1 147 ? -18.157 -1.938 14.088 1.00 69.88 147 ASN A O 1
ATOM 1223 N N . ILE A 1 148 ? -17.677 -3.546 12.600 1.00 69.94 148 ILE A N 1
ATOM 1224 C CA . ILE A 1 148 ? -19.076 -3.828 12.230 1.00 69.94 148 ILE A CA 1
ATOM 1225 C C . ILE A 1 148 ? -19.788 -4.629 13.330 1.00 69.94 148 ILE A C 1
ATOM 1227 O O . ILE A 1 148 ? -20.985 -4.471 13.528 1.00 69.94 148 ILE A O 1
ATOM 1231 N N . GLN A 1 149 ? -19.070 -5.508 14.034 1.00 61.41 149 GLN A N 1
ATOM 1232 C CA . GLN A 1 149 ? -19.643 -6.332 15.108 1.00 61.41 149 GLN A CA 1
ATOM 1233 C C . GLN A 1 149 ? -19.698 -5.622 16.469 1.00 61.41 149 GLN A C 1
ATOM 1235 O O . GLN A 1 149 ? -20.395 -6.089 17.365 1.00 61.41 149 GLN A O 1
ATOM 1240 N N . GLY A 1 150 ? -18.939 -4.536 16.643 1.00 56.44 150 GLY A N 1
ATOM 1241 C CA . GLY A 1 150 ? -18.909 -3.726 17.865 1.00 56.44 150 GLY A CA 1
ATOM 1242 C C . GLY A 1 150 ? -19.950 -2.600 17.929 1.00 56.44 150 GLY A C 1
ATOM 1243 O O . GLY A 1 150 ? -19.990 -1.897 18.938 1.00 56.44 150 GLY A O 1
ATOM 1244 N N . THR A 1 151 ? -20.751 -2.419 16.874 1.00 47.66 151 THR A N 1
ATOM 1245 C CA . THR A 1 151 ? -21.939 -1.542 16.813 1.00 47.66 151 THR A CA 1
ATOM 1246 C C . THR A 1 151 ? -23.218 -2.336 16.999 1.00 47.66 151 THR A C 1
ATOM 1248 O O . THR A 1 151 ? -24.105 -1.844 17.728 1.00 47.66 151 THR A O 1
#